Protein AF-A0ABD2X0K8-F1 (afdb_monomer_lite)

Radius of gyration: 18.03 Å; chains: 1; bounding box: 52×16×54 Å

Foldseek 3Di:
DPLQAADPPHDLVVSLVVLVVVVVVVVDDPLRSLQSSLVRYPDVVLSVVSNVDDDPDSVRSVVVSVVVCVVVVVVCVVVVVVVVPPDDDDDDD

Organism: NCBI:txid54128

Structure (mmCIF, N/CA/C/O backbone):
data_AF-A0ABD2X0K8-F1
#
_entry.id   AF-A0ABD2X0K8-F1
#
loop_
_atom_site.group_PDB
_atom_site.id
_atom_site.type_symbol
_atom_site.label_atom_id
_atom_site.label_alt_id
_atom_site.label_comp_id
_atom_site.label_asym_id
_atom_site.label_entity_id
_atom_site.label_seq_id
_atom_site.pdbx_PDB_ins_code
_atom_site.Cartn_x
_atom_site.Cartn_y
_atom_site.Cartn_z
_atom_site.occupancy
_atom_site.B_iso_or_equiv
_atom_site.auth_seq_id
_atom_site.auth_comp_id
_atom_site.auth_asym_id
_atom_site.auth_atom_id
_atom_site.pdbx_PDB_model_num
ATOM 1 N N . MET A 1 1 ? 14.215 -9.335 2.263 1.00 53.94 1 MET A N 1
ATOM 2 C CA . MET A 1 1 ? 13.489 -8.050 2.189 1.00 53.94 1 MET A CA 1
ATOM 3 C C . MET A 1 1 ? 13.487 -7.3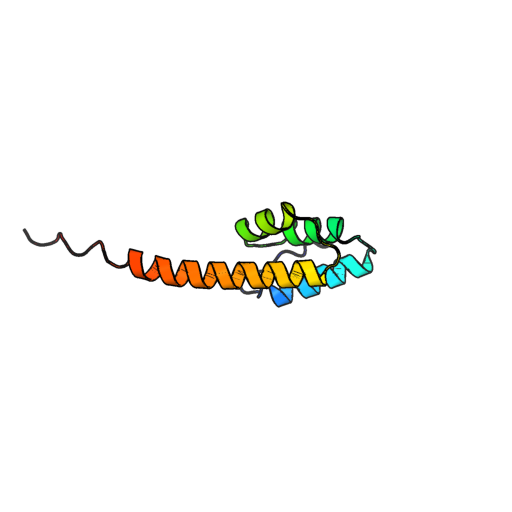55 3.533 1.00 53.94 1 MET A C 1
ATOM 5 O O . MET A 1 1 ? 13.367 -8.022 4.559 1.00 53.94 1 MET A O 1
ATOM 9 N N . SER A 1 2 ? 13.662 -6.031 3.535 1.00 55.78 2 SER A N 1
ATOM 10 C CA . SER A 1 2 ? 13.486 -5.227 4.746 1.00 55.78 2 SER A CA 1
ATOM 11 C C . SER A 1 2 ? 12.068 -5.456 5.269 1.00 55.78 2 SER A C 1
ATOM 13 O O . SER A 1 2 ? 11.109 -5.368 4.502 1.00 55.78 2 SER A O 1
ATOM 15 N N . LYS A 1 3 ? 11.936 -5.795 6.557 1.00 72.88 3 LYS A N 1
ATOM 16 C CA . LYS A 1 3 ? 10.672 -6.129 7.242 1.00 72.88 3 LYS A CA 1
ATOM 17 C C . LYS A 1 3 ? 9.783 -4.891 7.432 1.00 72.88 3 LYS A C 1
ATOM 19 O O . LYS A 1 3 ? 9.249 -4.669 8.518 1.00 72.88 3 LYS A O 1
ATOM 24 N N . ARG A 1 4 ? 9.689 -4.025 6.420 1.00 90.75 4 ARG A N 1
ATOM 25 C CA . ARG A 1 4 ? 8.950 -2.775 6.504 1.00 90.75 4 ARG A CA 1
ATOM 26 C C . ARG A 1 4 ? 7.460 -3.086 6.525 1.00 90.75 4 ARG A C 1
ATOM 28 O O . ARG A 1 4 ? 6.850 -3.338 5.490 1.00 90.75 4 ARG A O 1
ATOM 35 N N . ILE A 1 5 ? 6.923 -3.073 7.735 1.00 94.69 5 ILE A N 1
ATOM 36 C CA . ILE A 1 5 ? 5.506 -3.197 8.054 1.00 94.69 5 ILE A CA 1
ATOM 37 C C . ILE A 1 5 ? 4.991 -1.848 8.551 1.00 94.69 5 ILE A C 1
ATOM 39 O O . ILE A 1 5 ? 5.761 -1.079 9.135 1.00 94.69 5 ILE A O 1
ATOM 43 N N . GLN A 1 6 ? 3.717 -1.561 8.321 1.00 95.81 6 GLN A N 1
ATOM 44 C CA . GLN A 1 6 ? 3.046 -0.365 8.809 1.00 95.81 6 GLN A CA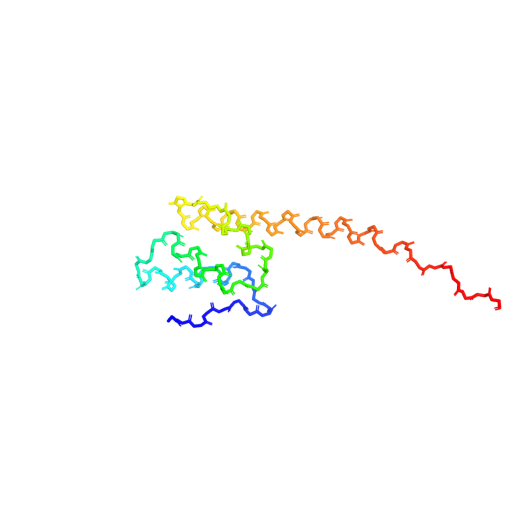 1
ATOM 45 C C . GLN A 1 6 ? 2.971 -0.402 10.340 1.00 95.81 6 GLN A C 1
ATOM 47 O O . GLN A 1 6 ? 2.503 -1.378 10.933 1.00 95.81 6 GLN A O 1
ATOM 52 N N . LYS A 1 7 ? 3.435 0.661 11.001 1.00 94.81 7 LYS A N 1
ATOM 53 C CA . LYS A 1 7 ? 3.372 0.774 12.466 1.00 94.81 7 LYS A CA 1
ATOM 54 C C . LYS A 1 7 ? 1.972 1.206 12.914 1.00 94.81 7 LYS A C 1
ATOM 56 O O . LYS A 1 7 ? 1.238 1.857 12.182 1.00 94.81 7 LYS A O 1
ATOM 61 N N . LYS A 1 8 ? 1.620 0.911 14.171 1.00 89.00 8 LYS A N 1
ATOM 62 C CA . LYS A 1 8 ? 0.281 1.170 14.743 1.00 89.00 8 LYS A CA 1
ATOM 63 C C . LYS A 1 8 ? -0.215 2.621 14.605 1.00 89.00 8 LYS A C 1
ATOM 65 O O . LYS A 1 8 ? -1.415 2.831 14.486 1.00 89.00 8 LYS A O 1
ATOM 70 N N . TYR A 1 9 ? 0.685 3.599 14.672 1.00 91.38 9 TYR A N 1
ATOM 71 C CA . TYR A 1 9 ? 0.351 5.031 14.623 1.00 91.38 9 TYR A CA 1
ATOM 72 C C . TYR A 1 9 ? 0.853 5.712 13.351 1.00 91.38 9 TYR A C 1
ATOM 74 O O . TYR A 1 9 ? 0.901 6.933 13.281 1.00 91.38 9 TYR A O 1
ATOM 82 N N . GLU A 1 10 ? 1.277 4.918 12.378 1.00 94.06 10 GLU A N 1
ATOM 83 C CA . GLU A 1 10 ? 1.789 5.416 11.118 1.00 94.06 10 GLU A CA 1
ATOM 84 C C . GLU A 1 10 ? 0.653 5.586 10.117 1.00 94.06 10 GLU A C 1
ATOM 86 O O . GLU A 1 10 ? -0.201 4.702 9.958 1.00 94.06 10 GLU A O 1
ATOM 91 N N . THR A 1 11 ? 0.657 6.717 9.420 1.00 95.12 11 THR A N 1
ATOM 92 C CA . THR A 1 11 ? -0.330 6.968 8.375 1.00 95.12 11 THR A CA 1
ATOM 93 C C . THR A 1 11 ? -0.126 6.021 7.197 1.00 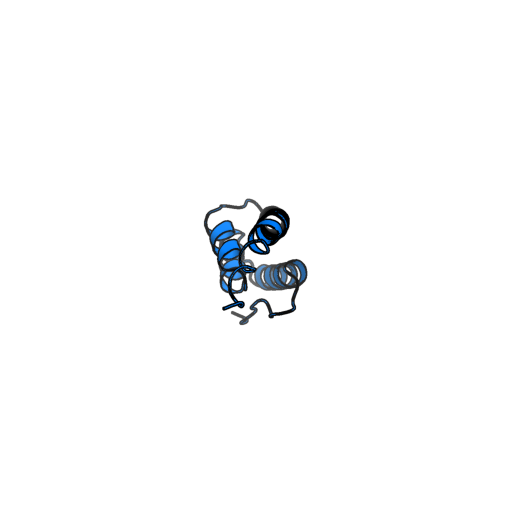95.12 11 THR A C 1
ATOM 95 O O . THR A 1 11 ? 0.961 5.496 6.950 1.00 95.12 11 THR A O 1
ATOM 98 N N . LEU A 1 12 ? -1.194 5.794 6.436 1.00 95.00 12 LEU A N 1
ATOM 99 C CA . LEU A 1 12 ? -1.093 4.988 5.226 1.00 95.00 12 LEU A CA 1
ATOM 100 C C . LEU A 1 12 ? -0.092 5.599 4.233 1.00 95.00 12 LEU A C 1
ATOM 102 O O . LEU A 1 12 ? 0.676 4.876 3.611 1.00 95.00 12 LEU A O 1
ATOM 106 N N . GLN A 1 13 ? -0.089 6.926 4.112 1.00 96.56 13 GLN A N 1
ATOM 107 C CA . GLN A 1 13 ? 0.768 7.677 3.202 1.00 96.56 13 GLN A CA 1
ATOM 108 C C . GLN A 1 13 ? 2.252 7.497 3.519 1.00 96.56 13 GLN A C 1
ATOM 110 O O . GLN A 1 13 ? 3.021 7.169 2.620 1.00 96.56 13 GLN A O 1
ATOM 115 N N . GLU A 1 14 ? 2.643 7.679 4.784 1.00 96.12 14 GLU A N 1
ATOM 116 C CA . GLU A 1 14 ? 4.031 7.494 5.230 1.00 96.12 14 GLU A CA 1
ATOM 117 C C . GLU A 1 14 ? 4.515 6.077 4.918 1.00 96.12 14 GLU A C 1
ATOM 119 O O . GLU A 1 14 ? 5.562 5.895 4.294 1.00 96.12 14 GLU A O 1
ATOM 124 N N . TYR A 1 15 ? 3.696 5.079 5.263 1.00 96.62 15 TYR A N 1
ATOM 125 C CA . TYR A 1 15 ? 4.024 3.682 5.021 1.00 96.62 15 TYR A CA 1
ATOM 126 C C . TYR A 1 15 ? 4.195 3.379 3.533 1.00 96.62 15 TYR A C 1
ATOM 128 O O . TYR A 1 15 ? 5.201 2.790 3.134 1.00 96.62 15 TYR A O 1
ATOM 136 N N . VAL A 1 16 ? 3.216 3.767 2.712 1.00 95.44 16 VAL A N 1
ATOM 137 C CA . VAL A 1 16 ? 3.198 3.421 1.289 1.00 95.44 16 VAL A CA 1
ATOM 138 C C . VAL A 1 16 ? 4.323 4.128 0.542 1.00 95.44 16 VAL A C 1
ATOM 140 O O . VAL A 1 16 ? 4.996 3.480 -0.253 1.00 95.44 16 VAL A O 1
ATOM 143 N N . PHE A 1 17 ? 4.598 5.404 0.826 1.00 95.25 17 PHE A N 1
ATOM 144 C CA . PHE A 1 17 ? 5.704 6.105 0.172 1.00 95.25 17 PHE A CA 1
ATOM 145 C C . PHE A 1 17 ? 7.065 5.518 0.532 1.00 95.25 17 PHE A C 1
ATOM 147 O O . PHE A 1 17 ? 7.863 5.259 -0.369 1.00 95.25 17 PHE A O 1
ATOM 154 N N . GLU A 1 18 ? 7.327 5.243 1.813 1.00 94.88 18 GLU A N 1
ATOM 155 C CA . GLU A 1 18 ? 8.581 4.591 2.196 1.00 94.88 18 GLU A CA 1
ATOM 156 C C . GLU A 1 18 ? 8.700 3.192 1.585 1.00 94.88 18 GLU A C 1
ATOM 158 O O . GLU A 1 18 ? 9.768 2.812 1.106 1.00 94.88 18 GLU A O 1
ATOM 163 N N . LYS A 1 19 ? 7.613 2.412 1.579 1.00 94.94 19 LYS A N 1
ATOM 164 C CA . LYS A 1 19 ? 7.625 1.050 1.042 1.00 94.94 19 LYS A CA 1
ATOM 165 C C . LYS A 1 19 ? 7.841 1.043 -0.473 1.00 94.94 19 LYS A C 1
ATOM 167 O O . LYS A 1 19 ? 8.694 0.291 -0.932 1.00 94.94 19 LYS A O 1
ATOM 172 N N . ILE A 1 20 ? 7.156 1.906 -1.228 1.00 94.38 20 ILE A N 1
ATOM 173 C CA . ILE A 1 20 ? 7.367 2.069 -2.677 1.00 94.38 20 ILE A CA 1
ATOM 174 C C . ILE A 1 20 ? 8.805 2.511 -2.963 1.00 94.38 20 ILE A C 1
ATOM 176 O O . ILE A 1 20 ? 9.431 1.970 -3.868 1.00 94.38 20 ILE A O 1
ATOM 180 N N . TRP A 1 21 ? 9.353 3.445 -2.180 1.00 93.88 21 TRP A N 1
ATOM 181 C CA . TRP A 1 21 ? 10.739 3.892 -2.342 1.00 93.88 21 TRP A CA 1
ATOM 182 C C . TRP A 1 21 ? 11.757 2.767 -2.087 1.00 93.88 21 TRP A C 1
ATOM 184 O O . TRP A 1 21 ? 12.761 2.660 -2.784 1.00 93.88 21 TRP A O 1
ATOM 194 N N . LEU A 1 22 ? 11.491 1.877 -1.128 1.00 93.19 22 LEU A N 1
ATOM 195 C CA . LEU A 1 22 ? 12.321 0.686 -0.921 1.00 93.19 22 LEU A CA 1
ATOM 196 C C . LEU A 1 22 ? 12.202 -0.312 -2.081 1.00 93.19 22 LEU A C 1
ATOM 198 O O . LEU A 1 22 ? 13.203 -0.916 -2.462 1.00 93.19 22 LEU A O 1
ATOM 202 N N . CYS A 1 23 ? 10.999 -0.493 -2.630 1.00 92.62 23 CYS A N 1
ATOM 203 C CA . CYS A 1 23 ? 10.751 -1.372 -3.774 1.00 92.62 23 CYS A CA 1
ATOM 204 C C . CYS A 1 23 ? 11.383 -0.834 -5.068 1.00 92.62 23 CYS A C 1
ATOM 206 O O . CYS A 1 23 ? 11.905 -1.624 -5.850 1.00 92.62 23 CYS A O 1
ATOM 208 N N . SER A 1 24 ? 11.423 0.489 -5.269 1.00 88.88 24 SER A N 1
ATOM 209 C CA . SER A 1 24 ? 12.058 1.088 -6.449 1.00 88.88 24 SER A CA 1
ATOM 210 C C . SER A 1 24 ? 13.574 0.886 -6.468 1.00 88.88 24 SER A C 1
ATOM 212 O O . SER A 1 24 ? 14.146 0.677 -7.532 1.00 88.88 24 SER A O 1
ATOM 214 N N . GLY A 1 25 ? 14.223 0.853 -5.299 1.00 90.25 25 GLY A N 1
ATOM 215 C CA . GLY A 1 25 ? 15.640 0.491 -5.181 1.00 90.25 25 GLY A CA 1
ATOM 216 C C . GLY A 1 25 ? 15.952 -0.975 -5.517 1.00 90.25 25 GLY A C 1
ATOM 217 O O . GLY A 1 25 ? 17.122 -1.333 -5.621 1.00 90.25 25 GLY A O 1
ATOM 218 N N . LEU A 1 26 ? 14.925 -1.817 -5.665 1.00 89.50 26 LEU A N 1
ATOM 219 C CA . LEU A 1 26 ? 15.027 -3.230 -6.034 1.00 89.50 26 LEU A CA 1
ATOM 220 C C . LEU A 1 26 ? 14.516 -3.509 -7.456 1.00 89.50 26 LEU A C 1
ATOM 222 O O . LEU A 1 26 ? 14.454 -4.672 -7.838 1.00 89.50 26 LEU A O 1
ATOM 226 N N . GLU A 1 27 ? 14.144 -2.466 -8.208 1.00 90.44 27 GLU A N 1
ATOM 227 C CA . GLU A 1 27 ? 13.601 -2.568 -9.572 1.00 90.44 27 GLU A CA 1
ATOM 228 C C . GLU A 1 27 ? 12.374 -3.493 -9.689 1.00 90.44 27 GLU A C 1
ATOM 230 O O . GLU A 1 27 ? 12.133 -4.080 -10.741 1.00 90.44 27 GLU A O 1
ATOM 235 N N . LEU A 1 28 ? 11.585 -3.607 -8.613 1.00 92.69 28 LEU A N 1
ATOM 236 C CA . LEU A 1 28 ? 10.355 -4.397 -8.619 1.00 92.69 28 LEU A CA 1
ATOM 237 C C . LEU A 1 28 ? 9.314 -3.777 -9.547 1.00 92.69 28 LEU A C 1
ATOM 239 O O . LEU A 1 28 ? 9.145 -2.551 -9.587 1.00 92.69 28 LEU A O 1
ATOM 243 N N . ASP A 1 29 ? 8.560 -4.62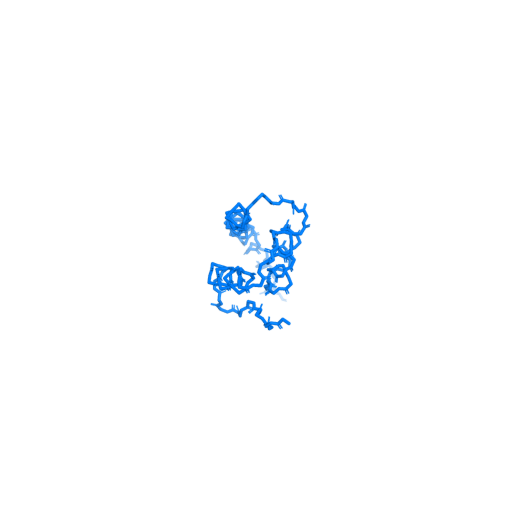9 -10.231 1.00 94.94 29 ASP A N 1
ATOM 244 C CA . ASP A 1 29 ? 7.422 -4.170 -11.014 1.00 94.94 29 ASP A CA 1
ATOM 245 C C . ASP A 1 29 ? 6.246 -3.733 -10.113 1.00 94.94 29 ASP A C 1
ATOM 247 O O . ASP A 1 29 ? 6.284 -3.795 -8.875 1.00 94.94 29 ASP A O 1
ATOM 251 N N . VAL A 1 30 ? 5.180 -3.221 -10.731 1.00 96.00 30 VAL A N 1
ATOM 252 C CA . VAL A 1 30 ? 4.006 -2.728 -9.993 1.00 96.00 30 VAL A CA 1
ATOM 253 C C . VAL A 1 30 ? 3.281 -3.865 -9.260 1.00 96.00 30 VAL A C 1
ATOM 255 O O . VAL A 1 30 ? 2.770 -3.643 -8.162 1.00 96.00 30 VAL A O 1
ATOM 258 N N . SER A 1 31 ? 3.258 -5.076 -9.822 1.00 96.50 31 SER A N 1
ATOM 259 C CA . SER A 1 31 ? 2.623 -6.248 -9.210 1.00 96.50 31 SER A CA 1
ATOM 260 C C . SER A 1 31 ? 3.418 -6.734 -7.997 1.00 96.50 31 SER A C 1
ATOM 262 O O . SER A 1 31 ? 2.848 -6.967 -6.934 1.00 96.50 31 SER A O 1
ATOM 264 N N . GLU A 1 32 ? 4.738 -6.823 -8.115 1.00 96.12 32 GLU A N 1
ATOM 265 C CA . GLU A 1 32 ? 5.637 -7.185 -7.020 1.00 96.12 32 GLU A CA 1
ATOM 266 C C . GLU A 1 32 ? 5.610 -6.125 -5.911 1.00 96.12 32 GLU A C 1
ATOM 268 O O . GLU A 1 32 ? 5.528 -6.448 -4.724 1.00 96.12 32 GLU A O 1
ATOM 273 N N . THR A 1 33 ? 5.602 -4.842 -6.286 1.00 96.25 33 THR A N 1
ATOM 274 C CA . THR A 1 33 ? 5.460 -3.734 -5.331 1.00 96.25 33 THR A CA 1
ATOM 275 C C . THR A 1 33 ? 4.114 -3.794 -4.609 1.00 96.25 33 THR A C 1
ATOM 277 O O . THR A 1 33 ? 4.064 -3.583 -3.395 1.00 96.25 33 THR A O 1
ATOM 280 N N . ARG A 1 34 ? 3.022 -4.114 -5.317 1.00 97.31 34 ARG A N 1
ATOM 281 C CA . ARG A 1 34 ? 1.692 -4.316 -4.722 1.00 97.31 34 ARG A CA 1
ATOM 282 C C . ARG A 1 34 ? 1.725 -5.424 -3.680 1.00 97.31 34 ARG A C 1
ATOM 284 O O . ARG A 1 34 ? 1.218 -5.217 -2.578 1.00 97.31 34 ARG A O 1
ATOM 291 N N . ASP A 1 35 ? 2.319 -6.566 -4.004 1.00 96.75 35 ASP A N 1
ATOM 292 C CA . ASP A 1 35 ? 2.375 -7.719 -3.103 1.00 96.75 35 ASP A CA 1
ATOM 293 C C . ASP A 1 35 ? 3.195 -7.391 -1.842 1.00 96.75 35 ASP A C 1
ATOM 295 O O . ASP A 1 35 ? 2.784 -7.692 -0.717 1.00 96.75 35 ASP A O 1
ATOM 299 N N . GLU A 1 36 ? 4.295 -6.656 -2.006 1.00 96.19 36 GLU A N 1
ATOM 300 C CA . GLU A 1 36 ? 5.129 -6.176 -0.905 1.00 96.19 36 GLU A CA 1
ATOM 301 C C . GLU A 1 36 ? 4.437 -5.150 -0.003 1.00 96.19 36 GLU A C 1
ATOM 303 O O . GLU A 1 36 ? 4.581 -5.193 1.227 1.00 96.19 36 GLU A O 1
ATOM 308 N N . VAL A 1 37 ? 3.698 -4.211 -0.597 1.00 96.38 37 VAL A N 1
ATOM 309 C CA . VAL A 1 37 ? 2.873 -3.248 0.140 1.00 96.38 37 VAL A CA 1
ATOM 310 C C . VAL A 1 37 ? 1.766 -3.993 0.881 1.00 96.38 37 VAL A C 1
ATOM 312 O O . VAL A 1 37 ? 1.598 -3.790 2.082 1.00 96.38 37 VAL A O 1
ATOM 315 N N . ALA A 1 38 ? 1.060 -4.911 0.219 1.00 96.94 38 ALA A N 1
ATOM 316 C CA . ALA A 1 38 ? -0.009 -5.698 0.826 1.00 96.94 38 ALA A CA 1
ATOM 317 C C . ALA A 1 38 ? 0.477 -6.510 2.031 1.00 96.94 38 ALA A C 1
ATOM 319 O O . ALA A 1 38 ? -0.192 -6.527 3.066 1.00 96.94 38 ALA A O 1
ATOM 320 N N . TYR A 1 39 ? 1.657 -7.127 1.928 1.00 95.31 39 TYR A N 1
ATOM 321 C CA . TYR A 1 39 ? 2.250 -7.912 3.009 1.00 95.31 39 TYR A CA 1
ATOM 322 C C . TYR A 1 39 ? 2.518 -7.084 4.274 1.00 95.31 39 TYR A C 1
ATOM 324 O O . TYR A 1 39 ? 2.352 -7.582 5.389 1.00 95.31 39 TYR A O 1
ATOM 332 N N . GLY A 1 40 ? 2.946 -5.827 4.128 1.00 95.25 40 GLY A N 1
ATOM 333 C CA . GLY A 1 40 ? 3.285 -4.985 5.273 1.00 95.25 40 GLY A CA 1
ATOM 334 C C . GLY A 1 40 ? 2.155 -4.084 5.775 1.00 95.25 40 GLY A C 1
ATOM 335 O O . GLY A 1 40 ? 2.352 -3.419 6.792 1.00 95.25 40 GLY A O 1
ATOM 336 N N . LEU A 1 41 ? 0.992 -4.047 5.121 1.00 96.00 41 LEU A N 1
ATOM 337 C CA . LEU A 1 41 ? -0.155 -3.259 5.575 1.00 96.00 41 LEU A CA 1
ATOM 338 C C . LEU A 1 41 ? -0.721 -3.774 6.903 1.00 96.00 41 LEU A C 1
ATOM 340 O O . LEU A 1 41 ? -0.878 -4.972 7.126 1.00 96.00 41 LEU A O 1
ATOM 344 N N . SER A 1 42 ? -1.125 -2.845 7.773 1.00 95.12 42 SER A N 1
ATOM 345 C CA . SER A 1 42 ? -1.831 -3.196 9.014 1.00 95.12 42 SER A CA 1
ATOM 346 C C . SER A 1 42 ? -3.307 -3.549 8.777 1.00 95.12 42 SER A C 1
ATOM 348 O O . SER A 1 42 ? -3.896 -4.343 9.512 1.00 95.12 42 SER A O 1
ATOM 350 N N . SER A 1 43 ? -3.915 -2.966 7.738 1.00 94.94 43 SER A N 1
ATOM 351 C CA . SER A 1 43 ? -5.317 -3.168 7.377 1.00 94.94 43 SER A CA 1
ATOM 352 C C . SER A 1 43 ? -5.469 -4.361 6.437 1.00 94.94 43 SER A C 1
ATOM 354 O O . SER A 1 43 ? -5.173 -4.275 5.245 1.00 94.94 43 SER A O 1
ATOM 356 N N . LYS A 1 44 ? -5.990 -5.475 6.966 1.00 95.31 44 LYS A N 1
ATOM 357 C CA . LYS A 1 44 ? -6.280 -6.685 6.176 1.00 95.31 44 LYS A CA 1
ATOM 358 C C . LYS A 1 44 ? -7.280 -6.421 5.045 1.00 95.31 44 LYS A C 1
ATOM 360 O O . LYS A 1 44 ? -7.152 -6.991 3.968 1.00 95.31 44 LYS A O 1
ATOM 365 N N . GLU A 1 45 ? -8.275 -5.567 5.283 1.00 95.69 45 GLU A N 1
ATOM 366 C CA . GLU A 1 45 ? -9.272 -5.213 4.265 1.00 95.69 45 GLU A CA 1
ATOM 367 C C . GLU A 1 45 ? -8.635 -4.462 3.095 1.00 95.69 45 GLU A C 1
ATOM 369 O O . GLU A 1 45 ? -8.908 -4.790 1.943 1.00 95.69 45 GLU A O 1
ATOM 374 N N . LEU A 1 46 ? -7.750 -3.504 3.386 1.00 96.69 46 LEU A N 1
ATOM 375 C CA . LEU A 1 46 ? -7.035 -2.760 2.354 1.00 96.69 46 LEU A CA 1
ATOM 376 C C . LEU A 1 46 ? -6.041 -3.651 1.598 1.00 96.69 46 LEU A C 1
ATOM 378 O O . LEU A 1 46 ? -5.966 -3.560 0.377 1.00 96.69 46 LEU A O 1
ATOM 382 N N . ALA A 1 47 ? -5.330 -4.541 2.300 1.00 97.44 47 ALA A N 1
ATOM 383 C CA . ALA A 1 47 ? -4.430 -5.510 1.674 1.00 97.44 47 ALA A CA 1
ATOM 384 C C . ALA A 1 47 ? -5.178 -6.408 0.675 1.00 97.44 47 ALA A C 1
ATOM 386 O O . ALA A 1 47 ? -4.772 -6.532 -0.477 1.00 97.44 47 ALA A O 1
ATOM 387 N N . ASN A 1 48 ? -6.324 -6.964 1.077 1.00 97.75 48 ASN A N 1
ATOM 388 C CA . ASN A 1 48 ? -7.163 -7.763 0.183 1.00 97.75 48 ASN A CA 1
ATOM 389 C C . ASN A 1 48 ? -7.710 -6.943 -0.996 1.00 97.75 48 ASN A C 1
ATOM 391 O O . ASN A 1 48 ? -7.797 -7.457 -2.109 1.00 97.75 48 ASN A O 1
ATOM 395 N N . HIS A 1 49 ? -8.085 -5.681 -0.758 1.00 97.38 49 HIS A N 1
ATOM 396 C CA . HIS A 1 49 ? -8.583 -4.786 -1.804 1.00 97.38 49 HIS A CA 1
ATOM 397 C C . HIS A 1 49 ? -7.541 -4.583 -2.904 1.00 97.38 49 HIS A C 1
ATOM 399 O O . HIS A 1 49 ? -7.861 -4.805 -4.072 1.00 97.38 49 HIS A O 1
ATOM 405 N N . ILE A 1 50 ? -6.299 -4.242 -2.547 1.00 97.62 50 ILE A N 1
ATOM 406 C CA . ILE A 1 50 ? -5.252 -4.024 -3.553 1.00 97.62 50 ILE A CA 1
ATOM 407 C C . ILE A 1 50 ? -4.828 -5.321 -4.242 1.00 97.62 50 ILE A C 1
ATOM 409 O O . ILE A 1 50 ? -4.664 -5.313 -5.453 1.00 97.62 50 ILE A O 1
ATOM 413 N N . LEU A 1 51 ? -4.743 -6.448 -3.522 1.00 97.62 51 LEU A N 1
ATOM 414 C CA . LEU A 1 51 ? -4.379 -7.753 -4.101 1.00 97.62 51 LEU A CA 1
ATOM 415 C C . LEU A 1 51 ? -5.400 -8.274 -5.123 1.00 97.62 51 LEU A C 1
ATOM 417 O O . LEU A 1 51 ? -5.067 -9.106 -5.959 1.00 97.62 51 LEU A O 1
ATOM 421 N N . SER A 1 52 ? -6.646 -7.799 -5.067 1.00 97.12 52 SER A N 1
ATOM 422 C CA . SER A 1 52 ? -7.699 -8.182 -6.017 1.00 97.12 52 SER A CA 1
ATOM 423 C C . SER A 1 52 ? -7.662 -7.408 -7.342 1.00 97.12 52 SER A C 1
ATOM 425 O O . SER A 1 52 ? -8.586 -7.535 -8.149 1.00 97.12 52 SER A O 1
ATOM 427 N N . ARG A 1 53 ? -6.647 -6.560 -7.546 1.00 96.75 53 ARG A N 1
ATOM 428 C CA . ARG A 1 53 ? -6.582 -5.588 -8.638 1.00 96.75 53 ARG A CA 1
ATOM 429 C C . ARG A 1 53 ? -5.215 -5.565 -9.296 1.00 96.75 53 ARG A C 1
ATOM 431 O O . ARG A 1 53 ? -4.187 -5.768 -8.649 1.00 96.75 53 ARG A O 1
ATOM 438 N N . ASP A 1 54 ? -5.237 -5.211 -10.572 1.00 96.06 54 ASP A N 1
ATOM 439 C CA . ASP A 1 54 ? -4.044 -4.897 -11.340 1.00 96.06 54 ASP A CA 1
ATOM 440 C C . ASP A 1 54 ? -3.927 -3.385 -11.509 1.00 96.06 54 ASP A C 1
ATOM 442 O O . ASP A 1 54 ? -4.921 -2.683 -11.723 1.00 96.06 54 ASP A O 1
ATOM 446 N N . TYR A 1 55 ? -2.698 -2.893 -11.402 1.00 97.00 55 TYR A N 1
ATOM 447 C CA . TYR A 1 55 ? -2.379 -1.478 -11.494 1.00 97.00 55 TYR A CA 1
ATOM 448 C C . TYR A 1 55 ? -1.358 -1.252 -12.601 1.00 97.00 55 TYR A C 1
ATOM 450 O O . TYR A 1 55 ? -0.423 -2.029 -12.777 1.00 97.00 55 TYR A O 1
ATOM 458 N N . THR A 1 56 ? -1.532 -0.158 -13.335 1.00 96.50 56 THR A N 1
ATOM 459 C CA . THR A 1 56 ? -0.602 0.284 -14.379 1.00 96.50 56 THR A CA 1
ATOM 460 C C . THR A 1 56 ? 0.593 1.040 -13.816 1.00 96.50 56 THR A C 1
ATOM 462 O O . THR A 1 56 ? 1.653 1.064 -14.435 1.00 96.50 56 THR A O 1
ATOM 465 N N . SER A 1 57 ? 0.439 1.650 -12.641 1.00 97.06 57 SER A N 1
ATOM 466 C CA . SER A 1 57 ? 1.498 2.380 -11.955 1.00 97.06 57 SER A CA 1
ATOM 467 C C . SER A 1 57 ? 1.333 2.320 -10.434 1.00 97.06 57 SER A C 1
ATOM 469 O O . SER A 1 57 ? 0.252 2.043 -9.906 1.00 97.06 57 SER A O 1
ATOM 471 N N . THR A 1 58 ? 2.417 2.612 -9.717 1.00 96.06 58 THR A N 1
ATOM 472 C CA . THR A 1 58 ? 2.409 2.743 -8.253 1.00 96.06 58 THR A CA 1
ATOM 473 C C . THR A 1 58 ? 1.593 3.946 -7.775 1.00 96.06 58 THR A C 1
ATOM 475 O O . THR A 1 58 ? 1.034 3.889 -6.680 1.00 96.06 58 THR A O 1
ATOM 478 N N . ASP A 1 59 ? 1.470 5.002 -8.587 1.00 96.62 59 ASP A N 1
ATOM 479 C CA . ASP A 1 59 ? 0.610 6.153 -8.283 1.00 96.62 59 ASP A CA 1
ATOM 480 C C . ASP A 1 59 ? -0.875 5.779 -8.378 1.00 96.62 59 ASP A C 1
ATOM 482 O O . ASP A 1 59 ? -1.631 6.056 -7.448 1.00 96.62 59 ASP A O 1
ATOM 486 N N . ASP A 1 60 ? -1.280 5.045 -9.422 1.00 97.62 60 ASP A N 1
ATOM 487 C CA . ASP A 1 60 ? -2.658 4.548 -9.558 1.00 97.62 60 ASP A CA 1
ATOM 488 C C . ASP A 1 60 ? -3.055 3.676 -8.358 1.00 97.62 60 ASP A C 1
ATOM 490 O O . ASP A 1 60 ? -4.140 3.833 -7.786 1.00 97.62 60 ASP A O 1
ATOM 494 N N . MET A 1 61 ? -2.144 2.788 -7.943 1.00 97.62 61 MET A N 1
ATOM 495 C CA . MET A 1 61 ? -2.304 1.973 -6.740 1.00 97.62 61 MET A CA 1
ATOM 496 C C . MET A 1 61 ? -2.481 2.853 -5.501 1.00 97.62 61 MET A C 1
ATOM 498 O O . MET A 1 61 ? -3.432 2.668 -4.740 1.00 97.62 61 MET A O 1
ATOM 502 N N . PHE A 1 62 ? -1.605 3.840 -5.308 1.00 97.56 62 PHE A N 1
ATOM 503 C CA . PHE A 1 62 ? -1.669 4.742 -4.164 1.00 97.56 62 PHE A CA 1
ATOM 504 C C . PHE A 1 62 ? -2.991 5.523 -4.113 1.00 97.56 62 PHE A C 1
ATOM 506 O O . PHE A 1 62 ? -3.651 5.546 -3.071 1.00 97.56 62 PHE A O 1
ATOM 513 N N . GLN A 1 63 ? -3.435 6.104 -5.230 1.00 97.62 63 GLN A N 1
ATOM 514 C CA . GLN A 1 63 ? -4.702 6.839 -5.291 1.00 97.62 63 GLN A CA 1
ATOM 515 C C . GLN A 1 63 ? -5.907 5.949 -4.955 1.00 97.62 63 GLN A C 1
ATOM 517 O O . GLN A 1 63 ? -6.817 6.379 -4.236 1.00 97.62 63 GLN A O 1
ATOM 522 N N . ASP A 1 64 ? -5.917 4.697 -5.422 1.00 97.88 64 ASP A N 1
ATOM 523 C CA . ASP A 1 64 ? -6.974 3.735 -5.096 1.00 97.88 64 ASP A CA 1
ATOM 524 C C . ASP A 1 64 ? -6.990 3.391 -3.599 1.00 97.88 64 ASP A C 1
ATOM 526 O O . ASP A 1 64 ? -8.055 3.377 -2.974 1.00 97.88 64 ASP A O 1
ATOM 530 N N . MET A 1 65 ? -5.815 3.218 -2.987 1.00 97.62 65 MET A N 1
ATOM 531 C CA . MET A 1 65 ? -5.686 2.981 -1.546 1.00 97.62 65 MET A CA 1
ATOM 532 C C . MET A 1 65 ? -6.214 4.158 -0.714 1.00 97.62 65 MET A C 1
ATOM 534 O O . MET A 1 65 ? -6.980 3.960 0.235 1.00 97.62 65 MET A O 1
ATOM 538 N N . ILE A 1 66 ? -5.871 5.395 -1.090 1.00 97.19 66 ILE A N 1
ATOM 539 C CA . ILE A 1 66 ? -6.383 6.606 -0.427 1.00 97.19 66 ILE A CA 1
ATOM 540 C C . ILE A 1 66 ? -7.900 6.719 -0.585 1.00 97.19 66 ILE A C 1
ATOM 542 O O . ILE A 1 66 ? -8.615 7.043 0.371 1.00 97.19 66 ILE A O 1
ATOM 546 N N . ARG A 1 67 ? -8.422 6.416 -1.777 1.00 97.25 67 ARG A N 1
ATOM 547 C CA . ARG A 1 67 ? -9.865 6.404 -2.027 1.00 97.25 67 ARG A CA 1
ATOM 548 C C . ARG A 1 67 ? -10.571 5.371 -1.150 1.00 97.25 67 ARG A C 1
ATOM 550 O O . ARG A 1 67 ? -11.625 5.694 -0.595 1.00 97.25 67 ARG A O 1
ATOM 557 N N . PHE A 1 68 ? -10.005 4.173 -1.015 1.00 96.62 68 PHE A N 1
ATOM 558 C CA . PHE A 1 68 ? -10.545 3.105 -0.179 1.00 96.62 68 PHE A CA 1
ATOM 559 C C . PHE A 1 68 ? -10.619 3.522 1.293 1.00 96.62 68 PHE A C 1
ATOM 561 O O . PHE A 1 68 ? -11.703 3.466 1.880 1.00 96.62 68 PHE A O 1
ATOM 568 N N . GLU A 1 69 ? -9.520 4.018 1.874 1.00 94.56 69 GLU A N 1
ATOM 569 C CA . GLU A 1 69 ? -9.510 4.483 3.270 1.00 94.56 69 GLU A CA 1
ATOM 570 C C . GLU A 1 69 ? -10.508 5.618 3.502 1.00 94.56 69 GLU A C 1
ATOM 572 O O . GLU A 1 69 ? -11.250 5.593 4.486 1.00 94.56 69 GLU A O 1
ATOM 577 N N . ARG A 1 70 ? -10.611 6.576 2.571 1.00 95.19 70 ARG A N 1
ATOM 578 C CA . ARG A 1 70 ? -11.582 7.674 2.679 1.00 95.19 70 ARG A CA 1
ATOM 579 C C . ARG A 1 70 ? -13.022 7.160 2.710 1.00 95.19 70 ARG A C 1
ATOM 581 O O . ARG A 1 70 ? -13.797 7.563 3.576 1.00 95.19 70 ARG A O 1
ATOM 588 N N . VAL A 1 71 ? -13.390 6.276 1.782 1.00 95.25 71 VAL A N 1
ATOM 589 C CA . VAL A 1 71 ? -14.752 5.719 1.714 1.00 95.25 71 VAL A CA 1
ATOM 590 C C . VAL A 1 71 ? -15.048 4.858 2.943 1.00 95.25 71 VAL A C 1
ATOM 592 O O . VAL A 1 71 ? -16.122 4.983 3.535 1.00 95.25 71 VAL A O 1
ATOM 595 N N . ASN A 1 72 ? -14.104 4.025 3.380 1.00 92.75 72 ASN A N 1
ATOM 596 C CA . ASN A 1 72 ? -14.293 3.187 4.562 1.00 92.75 72 ASN A CA 1
ATOM 597 C C . ASN A 1 72 ? -14.293 3.982 5.868 1.00 92.75 72 ASN A C 1
ATOM 599 O O . ASN A 1 72 ? -15.030 3.627 6.786 1.00 92.75 72 ASN A O 1
ATOM 603 N N . GLY A 1 73 ? -13.541 5.078 5.958 1.00 90.94 73 GLY A N 1
ATOM 604 C CA . GLY A 1 73 ? -13.648 6.052 7.045 1.00 90.94 73 GLY A CA 1
ATOM 605 C C . GLY A 1 73 ? -15.064 6.622 7.142 1.00 90.94 73 GLY A C 1
ATOM 606 O O . GLY A 1 73 ? -15.720 6.468 8.170 1.00 90.94 73 GLY A O 1
ATOM 607 N N . GLN A 1 74 ? -15.596 7.143 6.033 1.00 92.44 74 GLN A N 1
ATOM 608 C CA . GLN A 1 74 ? -16.963 7.682 5.971 1.00 92.44 74 GLN A CA 1
ATOM 609 C C . GLN A 1 74 ? -18.034 6.634 6.311 1.00 92.44 74 GLN A C 1
ATOM 611 O O . GLN A 1 74 ? -19.018 6.929 6.993 1.00 92.44 74 GLN A O 1
ATOM 616 N N . ARG A 1 75 ? -17.855 5.384 5.862 1.00 91.69 75 ARG A N 1
ATOM 617 C CA . ARG A 1 75 ? -18.748 4.274 6.226 1.00 91.69 75 ARG A CA 1
ATOM 618 C C . ARG A 1 75 ? -18.682 3.981 7.722 1.00 91.69 75 ARG A C 1
ATOM 620 O O . ARG A 1 75 ? -19.736 3.891 8.350 1.00 91.69 75 ARG A O 1
ATOM 627 N N . ARG A 1 76 ? -17.480 3.860 8.297 1.00 89.50 76 ARG A N 1
ATOM 628 C CA . ARG A 1 76 ? -17.281 3.635 9.739 1.00 89.50 76 ARG A CA 1
ATOM 629 C C . ARG A 1 76 ? -17.953 4.730 10.563 1.00 89.50 76 ARG A C 1
ATOM 631 O O . ARG A 1 76 ? -18.689 4.408 11.488 1.00 89.50 76 ARG A O 1
ATOM 638 N N . GLU A 1 77 ? -17.798 5.995 10.183 1.00 88.81 77 GLU A N 1
ATOM 639 C CA . GLU A 1 77 ? -18.480 7.120 10.835 1.00 88.81 77 GLU A CA 1
ATOM 640 C C . GLU A 1 77 ? -20.004 7.020 10.737 1.00 88.81 77 GLU A C 1
ATOM 642 O O . GLU A 1 77 ? -20.707 7.212 11.731 1.00 88.81 77 GLU A O 1
ATOM 647 N N . ARG A 1 78 ? -20.528 6.689 9.549 1.00 89.19 78 ARG A N 1
ATOM 648 C CA . ARG A 1 78 ? -21.968 6.526 9.334 1.00 89.19 78 ARG A CA 1
ATOM 649 C C . ARG A 1 78 ? -22.533 5.416 10.213 1.00 89.19 78 ARG A C 1
ATOM 651 O O . ARG A 1 78 ? -23.513 5.660 10.902 1.00 89.19 78 ARG A O 1
ATOM 658 N N . TYR A 1 79 ? -21.935 4.227 10.202 1.00 86.19 79 TYR A N 1
ATOM 659 C CA . TYR A 1 79 ? -22.445 3.062 10.935 1.00 86.19 79 TYR A CA 1
ATOM 660 C C . TYR A 1 79 ? -22.152 3.104 12.440 1.00 86.19 79 TYR A C 1
ATOM 662 O O . TYR A 1 79 ? -22.965 2.611 13.218 1.00 86.19 79 TYR A O 1
ATOM 670 N N . SER A 1 80 ? -21.074 3.766 12.871 1.00 82.31 80 SER A N 1
ATOM 671 C CA . SER A 1 80 ? -20.798 4.032 14.291 1.00 82.31 80 SER A CA 1
ATOM 672 C C . SER A 1 80 ? -21.940 4.816 14.953 1.00 82.31 80 SER A C 1
ATOM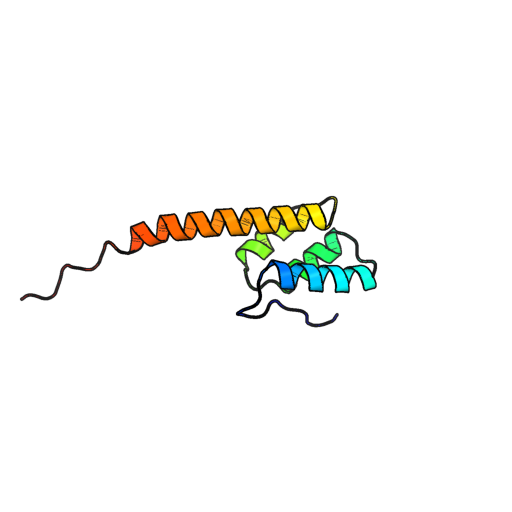 674 O O . SER A 1 80 ? -22.387 4.467 16.045 1.00 82.31 80 SER A O 1
ATOM 676 N N . LYS A 1 81 ? -22.522 5.795 14.242 1.00 65.31 81 LYS A N 1
ATOM 677 C CA . LYS A 1 81 ? -23.682 6.567 14.725 1.00 65.31 81 LYS A CA 1
ATOM 678 C C . LYS A 1 81 ? -24.959 5.733 14.900 1.00 65.31 81 LYS A C 1
ATOM 680 O O . LYS A 1 81 ? -25.818 6.128 15.679 1.00 65.31 81 LYS A O 1
ATOM 685 N N . PHE A 1 82 ? -25.086 4.590 14.221 1.00 60.00 82 PHE A N 1
ATOM 686 C CA . PHE A 1 82 ? -26.242 3.694 14.365 1.00 60.00 82 PHE A CA 1
ATOM 687 C C . PHE A 1 82 ? -26.065 2.645 15.478 1.00 60.00 82 PHE A C 1
ATOM 689 O O . PHE A 1 82 ? -27.058 2.110 15.959 1.00 60.00 82 PHE A O 1
ATOM 696 N N . GLY A 1 83 ? -24.831 2.368 15.919 1.00 55.56 83 GLY A N 1
ATOM 697 C CA . GLY A 1 83 ? -24.538 1.388 16.975 1.00 55.56 83 GLY A CA 1
ATOM 698 C C . GLY A 1 83 ? -24.657 1.916 18.412 1.00 55.56 83 GLY A C 1
ATOM 699 O O . GLY A 1 83 ? -24.705 1.125 19.347 1.00 55.56 83 GLY A O 1
ATOM 700 N N . ALA A 1 84 ? -24.733 3.235 18.612 1.00 55.47 84 ALA A N 1
ATOM 701 C CA . ALA A 1 84 ? -24.797 3.856 19.942 1.00 55.47 84 ALA A CA 1
ATOM 702 C C . ALA A 1 84 ? -26.219 3.930 20.550 1.00 55.47 84 ALA A C 1
ATOM 704 O O . ALA A 1 84 ? -26.399 4.502 21.622 1.00 55.47 84 ALA A O 1
ATOM 705 N N . GLY A 1 85 ? -27.238 3.384 19.872 1.00 53.41 85 GLY A N 1
ATOM 706 C CA . GLY A 1 85 ? -28.652 3.537 20.243 1.00 53.41 85 GLY A CA 1
ATOM 707 C C . GLY A 1 85 ? -29.285 2.390 21.038 1.00 53.41 85 GLY A C 1
ATOM 708 O O . GLY A 1 85 ? -30.426 2.525 21.472 1.00 53.41 85 GLY A O 1
ATOM 709 N N . THR A 1 86 ? -28.603 1.263 21.249 1.00 55.56 86 THR A N 1
ATOM 710 C CA . THR A 1 86 ? -29.208 0.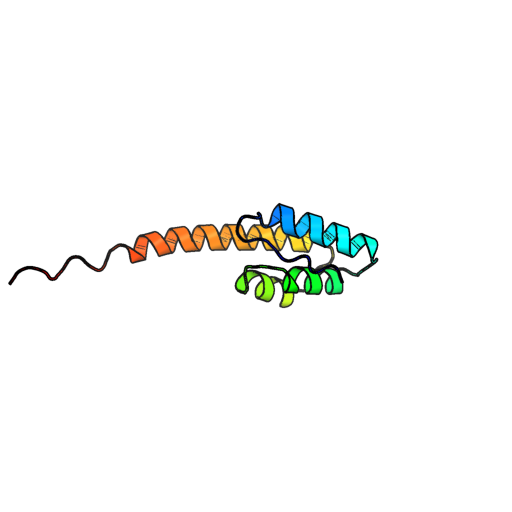086 21.896 1.00 55.56 86 THR A CA 1
ATOM 711 C C . THR A 1 86 ? -28.357 -0.383 23.066 1.00 55.56 86 THR A C 1
ATOM 713 O O . THR A 1 86 ? -27.483 -1.221 22.886 1.00 55.56 86 THR A O 1
ATOM 716 N N . ASN A 1 87 ? -28.573 0.216 24.240 1.00 52.62 87 ASN A N 1
ATOM 717 C CA . ASN A 1 87 ? -28.484 -0.418 25.566 1.00 52.62 87 ASN A CA 1
ATOM 718 C C . ASN A 1 87 ? -28.776 0.639 26.645 1.00 52.62 87 ASN A C 1
ATOM 720 O O . ASN A 1 87 ? -27.890 1.112 27.347 1.00 52.62 87 ASN A O 1
ATOM 724 N N . SER A 1 88 ? -30.044 1.032 26.760 1.00 51.31 88 SER A N 1
ATOM 725 C CA . SER A 1 88 ? -30.550 1.819 27.893 1.00 51.31 88 SER A CA 1
ATOM 726 C C . SER A 1 88 ? -31.933 1.310 28.294 1.00 51.31 88 SER A C 1
ATOM 728 O O . SER A 1 88 ? -32.889 2.065 28.331 1.00 51.31 88 SER A O 1
ATOM 730 N N . TRP A 1 89 ? -32.073 0.001 28.510 1.00 49.34 89 TRP A N 1
ATOM 731 C CA . TRP A 1 89 ? -33.275 -0.598 29.101 1.00 49.34 89 TRP A CA 1
ATOM 732 C C . TRP A 1 89 ? -32.892 -1.908 29.794 1.00 49.34 89 TRP A C 1
ATOM 734 O O . TRP A 1 89 ? -33.002 -2.979 29.212 1.00 49.34 89 TRP A O 1
ATOM 744 N N . ASN A 1 90 ? -32.339 -1.801 31.005 1.00 53.25 90 ASN A N 1
ATOM 745 C CA . ASN A 1 90 ? -32.681 -2.648 32.157 1.00 53.25 90 ASN A CA 1
ATOM 746 C C . ASN A 1 90 ? -31.719 -2.375 33.314 1.00 53.25 90 ASN A C 1
ATOM 748 O O . ASN A 1 90 ? -30.666 -2.993 33.428 1.00 53.25 90 ASN A O 1
ATOM 752 N N . SER A 1 91 ? -32.108 -1.456 34.194 1.00 48.19 91 SER A N 1
ATOM 753 C CA . SER A 1 91 ? -31.736 -1.545 35.607 1.00 48.19 91 SER A CA 1
ATOM 754 C C . SER A 1 91 ? -32.706 -0.716 36.441 1.00 48.19 91 SER A C 1
ATOM 756 O O . SER A 1 91 ? -32.362 0.345 36.950 1.00 48.19 91 SER A O 1
ATOM 758 N N . LYS A 1 92 ? -33.959 -1.170 36.498 1.00 47.78 92 LYS A N 1
ATOM 759 C CA . LYS A 1 92 ? -34.876 -0.939 37.618 1.00 47.78 92 LYS A CA 1
ATOM 760 C C . LYS A 1 92 ? -35.826 -2.127 37.648 1.00 47.78 92 LYS A C 1
ATOM 762 O O . LYS A 1 92 ? -36.659 -2.219 36.757 1.00 47.78 92 LYS A O 1
ATOM 767 N N . HIS A 1 93 ? -35.607 -3.042 38.585 1.00 48.09 93 HIS A N 1
ATOM 768 C CA . HIS A 1 93 ? -36.599 -3.649 39.477 1.00 48.09 93 HIS A CA 1
ATOM 769 C C . HIS A 1 93 ? -35.903 -4.687 40.354 1.00 48.09 93 HIS A C 1
ATOM 771 O O . HIS A 1 93 ? -35.190 -5.545 39.792 1.00 48.09 93 HIS A O 1
#

Sequence (93 aa):
MSKRIQKKYETLQEYVFEKIWLCSGLELDVSETRDEVAYGLSSKELANHILSRDYTSTDDMFQDMIRFERVNGQRRERYSKFGAGTNSWNSKH

Secondary structure (DSSP, 8-state):
-------TT--HHHHHHHHHHHHHTTT--HHHHHHHHHHH-S-HHHHHHHHT---SSHHHHHHHHHHHHHHHHHHHHHHHHHHTTS-------

pLDDT: mean 87.84, std 15.5, range [47.78, 97.88]